Protein AF-A0A965CTF8-F1 (afdb_monomer_lite)

Sequence (117 aa):
MRYLPCFTALCLISLGTHAADALDLFLSNDPVAVATSAFNAGDSRQLVVPVCRPQIDEAMPGWPLSGPTPPAFWSALEKAQRPFRCADLGEDADEVLQLRLLQYAEQYNKTLLGLEK

pLDDT: mean 72.3, std 15.99, range [36.06, 93.06]

Structure (mmCIF, N/CA/C/O backbone):
data_AF-A0A965CTF8-F1
#
_entry.id   AF-A0A965CTF8-F1
#
loop_
_atom_site.group_PDB
_atom_site.id
_atom_site.type_symbol
_atom_site.label_atom_id
_atom_site.label_alt_id
_atom_site.label_comp_id
_atom_site.label_asym_id
_atom_site.label_entity_id
_atom_site.label_seq_id
_atom_site.pdbx_PDB_ins_code
_atom_site.Cartn_x
_atom_site.Cartn_y
_atom_site.Cartn_z
_atom_site.occupancy
_atom_site.B_iso_or_equiv
_atom_site.auth_seq_id
_atom_site.auth_comp_id
_atom_site.auth_asym_id
_atom_site.auth_atom_id
_atom_site.pdbx_PDB_model_num
ATOM 1 N N . MET A 1 1 ? -20.567 -55.901 -14.697 1.00 37.59 1 MET A N 1
ATOM 2 C CA . MET A 1 1 ? -19.333 -55.303 -15.250 1.00 37.59 1 MET A CA 1
ATOM 3 C C . MET A 1 1 ? -19.483 -53.791 -15.157 1.00 37.59 1 MET A C 1
ATOM 5 O O . MET A 1 1 ? -20.437 -53.259 -15.706 1.00 37.59 1 MET A O 1
ATOM 9 N N . ARG A 1 2 ? -18.668 -53.145 -14.313 1.00 39.47 2 ARG A N 1
ATOM 10 C CA . ARG A 1 2 ? -18.744 -51.715 -13.964 1.00 39.47 2 ARG A CA 1
ATOM 11 C C . ARG A 1 2 ? -17.874 -50.921 -14.944 1.00 39.47 2 ARG A C 1
ATOM 13 O O . ARG A 1 2 ? -16.692 -51.228 -15.053 1.00 39.47 2 ARG A O 1
ATOM 20 N N . TYR A 1 3 ? -18.451 -49.939 -15.634 1.00 42.91 3 TYR A N 1
ATOM 21 C CA . TYR A 1 3 ? -17.730 -49.057 -16.553 1.00 42.91 3 TYR A CA 1
ATOM 22 C C . TYR A 1 3 ? -17.355 -47.735 -15.865 1.00 42.91 3 TYR A C 1
ATOM 24 O O . TYR A 1 3 ? -18.212 -47.065 -15.304 1.00 42.91 3 TYR A O 1
ATOM 32 N N . LEU A 1 4 ? -16.046 -47.465 -15.920 1.00 45.84 4 LEU A N 1
ATOM 33 C CA . LEU A 1 4 ? -15.263 -46.223 -15.848 1.00 45.84 4 LEU A CA 1
ATOM 34 C C . LEU A 1 4 ? -15.686 -45.046 -14.930 1.00 45.84 4 LEU A C 1
ATOM 36 O O . LEU A 1 4 ? -16.750 -44.462 -15.119 1.00 45.84 4 LEU A O 1
ATOM 40 N N . PRO A 1 5 ? -14.769 -44.557 -14.064 1.00 45.88 5 PRO A N 1
ATOM 41 C CA . PRO A 1 5 ? -14.832 -43.200 -13.530 1.00 45.88 5 PRO A CA 1
ATOM 42 C C . PRO A 1 5 ? -14.410 -42.194 -14.614 1.00 45.88 5 PRO A C 1
ATOM 44 O O . PRO A 1 5 ? -13.275 -42.214 -15.094 1.00 45.88 5 PRO A O 1
ATOM 47 N N . CYS A 1 6 ? -15.327 -41.310 -15.009 1.00 44.56 6 CYS A N 1
ATOM 48 C CA . CYS A 1 6 ? -15.008 -40.162 -15.850 1.00 44.56 6 CYS A CA 1
ATOM 49 C C . CYS A 1 6 ? -14.231 -39.146 -15.001 1.00 44.56 6 CYS A C 1
ATOM 51 O O . CYS A 1 6 ? -14.791 -38.483 -14.130 1.00 44.56 6 CYS A O 1
ATOM 53 N N . PHE A 1 7 ? -12.921 -39.084 -15.228 1.00 46.31 7 PHE A N 1
ATOM 54 C CA . PHE A 1 7 ? -12.038 -38.031 -14.744 1.00 46.31 7 PHE A CA 1
ATOM 55 C C . PHE A 1 7 ? -12.504 -36.682 -15.313 1.00 46.31 7 PHE A C 1
ATOM 57 O O . PHE A 1 7 ? -12.148 -36.315 -16.429 1.00 46.31 7 PHE A O 1
ATOM 64 N N . THR A 1 8 ? -13.263 -35.905 -14.543 1.00 47.97 8 THR A N 1
ATOM 65 C CA . THR A 1 8 ? -13.411 -34.462 -14.775 1.00 47.97 8 THR A CA 1
ATOM 66 C C . THR A 1 8 ? -12.200 -33.742 -14.189 1.00 47.97 8 THR A C 1
ATOM 68 O O . THR A 1 8 ? -12.283 -33.045 -13.181 1.00 47.97 8 THR A O 1
ATOM 71 N N . ALA A 1 9 ? -11.045 -33.966 -14.808 1.00 50.50 9 ALA A N 1
ATOM 72 C CA . ALA A 1 9 ? -9.894 -33.086 -14.714 1.00 50.50 9 ALA A CA 1
ATOM 73 C C . ALA A 1 9 ? -9.935 -32.203 -15.957 1.00 50.50 9 ALA A C 1
ATOM 75 O O . ALA A 1 9 ? -9.668 -32.721 -17.027 1.00 50.50 9 ALA A O 1
ATOM 76 N N . LEU A 1 10 ? -10.328 -30.932 -15.839 1.00 47.12 10 LEU A N 1
ATOM 77 C CA . LEU A 1 10 ? -9.968 -29.838 -16.757 1.00 47.12 10 LEU A CA 1
ATOM 78 C C . LEU A 1 10 ? -10.779 -28.587 -16.391 1.00 47.12 10 LEU A C 1
ATOM 80 O O . LEU A 1 10 ? -11.918 -28.433 -16.810 1.00 47.12 10 LEU A O 1
ATOM 84 N N . CYS A 1 11 ? -10.180 -27.719 -15.577 1.00 36.06 11 CYS A N 1
ATOM 85 C CA . CYS A 1 11 ? -10.228 -26.259 -15.732 1.00 36.06 11 CYS A CA 1
ATOM 86 C C . CYS A 1 11 ? -9.312 -25.625 -14.674 1.00 36.06 11 CYS A C 1
ATOM 88 O O . CYS A 1 11 ? -9.727 -24.827 -13.841 1.00 36.06 11 CYS A O 1
ATOM 90 N N . LEU A 1 12 ? -8.026 -25.992 -14.713 1.00 38.44 12 LEU A N 1
ATOM 91 C CA . LEU A 1 12 ? -6.976 -25.081 -14.265 1.00 38.44 12 LEU A CA 1
ATOM 92 C C . LEU A 1 12 ? -6.920 -23.979 -15.322 1.00 38.44 12 LEU A C 1
ATOM 94 O O . LEU A 1 12 ? -6.202 -24.092 -16.313 1.00 38.44 12 LEU A O 1
ATOM 98 N N . ILE A 1 13 ? -7.779 -22.973 -15.159 1.00 46.06 13 ILE A N 1
ATOM 99 C CA . ILE A 1 13 ? -7.684 -21.736 -15.922 1.00 46.06 13 ILE A CA 1
ATOM 100 C C . ILE A 1 13 ? -6.325 -21.151 -15.568 1.00 46.06 13 ILE A C 1
ATOM 102 O O . ILE A 1 13 ? -6.033 -20.860 -14.409 1.00 46.06 13 ILE A O 1
ATOM 106 N N . SER A 1 14 ? -5.480 -21.087 -16.586 1.00 44.00 14 SER A N 1
ATOM 107 C CA . SER A 1 14 ? -4.154 -20.508 -16.577 1.00 44.00 14 SER A CA 1
ATOM 108 C C . SER A 1 14 ? -4.200 -19.100 -15.981 1.00 44.00 14 SER A C 1
ATOM 110 O O . SER A 1 14 ? -4.513 -18.134 -16.671 1.00 44.00 14 SER A O 1
ATOM 112 N N . LEU A 1 15 ? -3.859 -18.979 -14.697 1.00 45.50 15 LEU A N 1
ATOM 113 C CA . LEU A 1 15 ? -3.457 -17.723 -14.064 1.00 45.50 15 LEU A CA 1
ATOM 114 C C . LEU A 1 15 ? -2.048 -17.381 -14.564 1.00 45.50 15 LEU A C 1
ATOM 116 O O . LEU A 1 15 ? -1.062 -17.480 -13.844 1.00 45.50 15 LEU A O 1
ATOM 120 N N . GLY A 1 16 ? -1.959 -17.072 -15.853 1.00 42.81 16 GLY A N 1
ATOM 121 C CA . GLY A 1 16 ? -0.806 -16.441 -16.476 1.00 42.81 16 GLY A CA 1
ATOM 122 C C . GLY A 1 16 ? -1.097 -14.960 -16.668 1.00 42.81 16 GLY A C 1
ATOM 123 O O . GLY A 1 16 ? -0.982 -14.461 -17.777 1.00 42.81 16 GLY A O 1
ATOM 124 N N . THR A 1 17 ? -1.564 -14.273 -15.626 1.00 45.62 17 THR A N 1
ATOM 125 C CA . THR A 1 17 ? -1.563 -12.809 -15.623 1.00 45.62 17 THR A CA 1
ATOM 126 C C . THR A 1 17 ? -0.115 -12.381 -15.452 1.00 45.62 17 THR A C 1
ATOM 128 O O . THR A 1 17 ? 0.503 -12.702 -14.434 1.00 45.6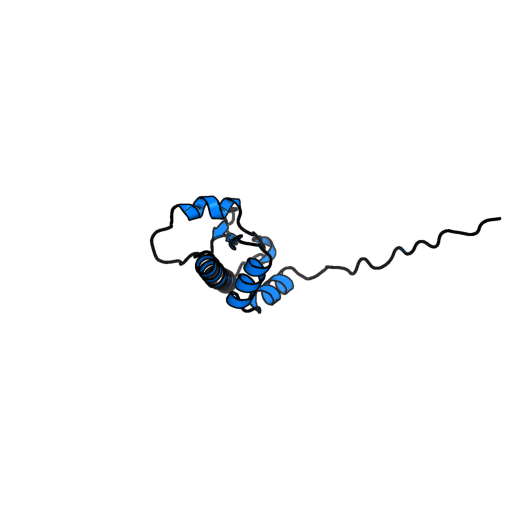2 17 THR A O 1
ATOM 131 N N . HIS A 1 18 ? 0.442 -11.719 -16.463 1.00 53.56 18 HIS A N 1
ATOM 132 C CA . HIS A 1 18 ? 1.756 -11.100 -16.373 1.00 53.56 18 HIS A CA 1
ATOM 133 C C . HIS A 1 18 ? 1.786 -10.213 -15.117 1.00 53.56 18 HIS A C 1
ATOM 135 O O . HIS A 1 18 ? 0.830 -9.488 -14.859 1.00 53.56 18 HIS A O 1
ATOM 141 N N . ALA A 1 19 ? 2.836 -10.299 -14.295 1.00 57.72 19 ALA A N 1
ATOM 142 C CA . ALA A 1 19 ? 2.907 -9.577 -13.016 1.00 57.72 19 ALA A CA 1
ATOM 143 C C . ALA A 1 19 ? 2.676 -8.056 -13.171 1.00 57.72 19 ALA A C 1
ATOM 145 O O . ALA A 1 19 ? 2.058 -7.435 -12.308 1.00 57.72 19 ALA A O 1
ATOM 146 N N . ALA A 1 20 ? 3.066 -7.499 -14.324 1.00 60.34 20 ALA A N 1
ATOM 147 C CA . ALA A 1 20 ? 2.771 -6.124 -14.721 1.00 60.34 20 ALA A CA 1
ATOM 148 C C . ALA A 1 20 ? 1.256 -5.824 -14.805 1.00 60.34 20 ALA A C 1
ATOM 150 O O . ALA A 1 20 ? 0.807 -4.817 -14.263 1.00 60.34 20 ALA A O 1
ATOM 151 N N . ASP A 1 21 ? 0.449 -6.729 -15.375 1.00 69.88 21 ASP A N 1
ATOM 152 C CA . ASP A 1 21 ? -1.013 -6.567 -15.473 1.00 69.88 21 ASP A CA 1
ATOM 153 C C . ASP A 1 21 ? -1.686 -6.603 -14.091 1.00 69.88 21 ASP A C 1
ATOM 155 O O . ASP A 1 21 ? -2.671 -5.905 -13.844 1.00 69.88 21 ASP A O 1
ATOM 159 N N . ALA A 1 22 ? -1.159 -7.415 -13.169 1.00 75.81 22 ALA A N 1
ATOM 160 C CA . ALA A 1 22 ? -1.685 -7.516 -11.809 1.00 75.81 22 ALA A CA 1
ATOM 161 C C . ALA A 1 22 ? -1.418 -6.241 -10.994 1.00 75.81 22 ALA A C 1
ATOM 163 O O . ALA A 1 22 ? -2.277 -5.812 -10.220 1.00 75.81 22 ALA A O 1
ATOM 164 N N . LEU A 1 23 ? -0.251 -5.621 -11.182 1.00 79.62 23 LEU A N 1
ATOM 165 C CA . LEU A 1 23 ? 0.099 -4.361 -10.536 1.00 79.62 23 LEU A CA 1
ATOM 166 C C . LEU A 1 23 ? -0.723 -3.192 -11.081 1.00 79.62 23 LEU A C 1
ATOM 168 O O . LEU A 1 23 ? -1.261 -2.415 -10.292 1.00 79.62 23 LEU A O 1
ATOM 172 N N . ASP A 1 24 ? -0.862 -3.073 -12.401 1.00 81.62 24 ASP A N 1
ATOM 173 C CA . ASP A 1 24 ? -1.674 -2.008 -12.996 1.00 81.62 24 ASP A CA 1
ATOM 174 C C . ASP A 1 24 ? -3.145 -2.133 -12.589 1.00 81.62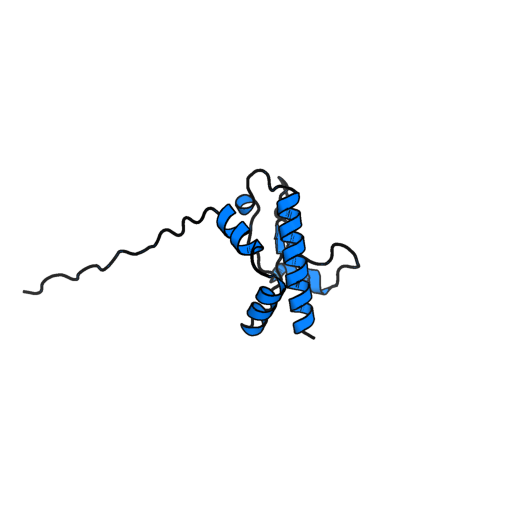 24 ASP A C 1
ATOM 176 O O . ASP A 1 24 ? -3.773 -1.140 -12.209 1.00 81.62 24 ASP A O 1
ATOM 180 N N . LEU A 1 25 ? -3.681 -3.358 -12.565 1.00 82.50 25 LEU A N 1
ATOM 181 C CA . LEU A 1 25 ? -5.020 -3.612 -12.045 1.00 82.50 25 LEU A CA 1
ATOM 182 C C . LEU A 1 25 ? -5.125 -3.225 -10.566 1.00 82.50 25 LEU A C 1
ATOM 184 O O . LEU A 1 25 ? -6.094 -2.575 -10.176 1.00 82.50 25 LEU A O 1
ATOM 188 N N . PHE A 1 26 ? -4.137 -3.576 -9.743 1.00 85.06 26 PHE A N 1
ATOM 189 C CA . PHE A 1 26 ? -4.120 -3.210 -8.329 1.00 85.06 26 PHE A CA 1
ATOM 190 C C . PHE A 1 26 ? -4.146 -1.689 -8.136 1.00 85.06 26 PHE A C 1
ATOM 192 O O . PHE A 1 26 ? -5.018 -1.184 -7.429 1.00 85.06 26 PHE A O 1
ATOM 199 N N . LEU A 1 27 ? -3.262 -0.966 -8.829 1.00 87.06 27 LEU A N 1
ATOM 200 C CA . LEU A 1 27 ? -3.147 0.494 -8.773 1.00 87.06 27 LEU A CA 1
ATOM 201 C C . LEU A 1 27 ? -4.341 1.233 -9.397 1.00 87.06 27 LEU A C 1
ATOM 203 O O . LEU A 1 27 ? -4.483 2.434 -9.176 1.00 87.06 27 LEU A O 1
ATOM 207 N N . SER A 1 28 ? -5.181 0.549 -10.180 1.00 89.50 28 SER A N 1
ATOM 208 C CA . SER A 1 28 ? -6.403 1.126 -10.757 1.00 89.50 28 SER A CA 1
ATOM 209 C C . SER A 1 28 ? -7.571 1.222 -9.768 1.00 89.50 28 SER A C 1
ATOM 211 O O . SER A 1 28 ? -8.536 1.941 -10.033 1.00 89.50 28 SER A O 1
ATOM 213 N N . ASN A 1 29 ? -7.497 0.524 -8.630 1.00 90.94 29 ASN A N 1
ATOM 214 C CA . ASN A 1 29 ? -8.518 0.606 -7.587 1.00 90.94 29 ASN A CA 1
ATOM 215 C C . ASN A 1 29 ? -8.352 1.876 -6.742 1.00 90.94 29 ASN A C 1
ATOM 217 O O . ASN A 1 29 ? -7.261 2.428 -6.628 1.00 90.94 29 ASN A O 1
ATOM 221 N N . ASP A 1 30 ? -9.432 2.321 -6.096 1.00 93.06 30 ASP A N 1
ATOM 222 C CA . ASP A 1 30 ? -9.350 3.377 -5.085 1.00 93.06 30 ASP A CA 1
ATOM 223 C C . ASP A 1 30 ? -8.759 2.807 -3.776 1.00 93.06 30 ASP A C 1
ATOM 225 O O . ASP A 1 30 ? -9.403 1.961 -3.141 1.00 93.06 30 ASP A O 1
ATOM 229 N N . PRO A 1 31 ? -7.569 3.258 -3.329 1.00 91.81 31 PRO A N 1
ATOM 230 C CA . PRO A 1 31 ? -6.935 2.747 -2.114 1.00 91.81 31 PRO A CA 1
ATOM 231 C C . PRO A 1 31 ? -7.786 2.950 -0.852 1.00 91.81 31 PRO A C 1
ATOM 233 O O . PRO A 1 31 ? -7.690 2.142 0.075 1.00 91.81 31 PRO A O 1
ATOM 236 N N . VAL A 1 32 ? -8.642 3.978 -0.804 1.00 92.62 32 VAL A N 1
ATOM 237 C CA . VAL A 1 32 ? -9.539 4.243 0.336 1.00 92.62 32 VAL A CA 1
ATOM 238 C C . VAL A 1 32 ? -10.646 3.189 0.401 1.00 92.62 32 VAL A C 1
ATOM 240 O O . VAL A 1 32 ? -10.911 2.615 1.464 1.00 92.62 32 VAL A O 1
ATOM 243 N N . ALA A 1 33 ? -11.269 2.891 -0.741 1.00 93.06 33 ALA A N 1
ATOM 244 C CA . ALA A 1 33 ? -12.291 1.854 -0.845 1.00 93.06 33 ALA A CA 1
ATOM 245 C C . ALA A 1 33 ? -11.718 0.464 -0.521 1.00 93.06 33 ALA A C 1
ATOM 247 O O . ALA A 1 33 ? -12.338 -0.302 0.221 1.00 93.06 33 ALA A O 1
ATOM 248 N N . VAL A 1 34 ? -10.510 0.161 -1.010 1.00 92.44 34 VAL A N 1
ATOM 249 C CA . VAL A 1 34 ? -9.828 -1.114 -0.738 1.00 92.44 34 VAL A CA 1
ATOM 250 C C . VAL A 1 34 ? -9.480 -1.251 0.748 1.00 92.44 34 VAL A C 1
ATOM 252 O O . VAL A 1 34 ? -9.765 -2.296 1.330 1.00 92.44 34 VAL A O 1
ATOM 255 N N . ALA A 1 35 ? -8.965 -0.200 1.398 1.00 90.69 35 ALA A N 1
ATOM 256 C CA . ALA A 1 35 ? -8.696 -0.202 2.842 1.00 90.69 35 ALA A CA 1
ATOM 257 C C . ALA A 1 35 ? -9.966 -0.400 3.677 1.00 90.69 35 ALA A C 1
ATOM 259 O O . ALA A 1 35 ? -9.982 -1.199 4.613 1.00 90.69 35 ALA A O 1
ATOM 260 N N . THR A 1 36 ? -11.051 0.282 3.308 1.00 91.06 36 THR A N 1
ATOM 261 C CA . THR A 1 36 ? -12.349 0.151 3.984 1.00 91.06 36 THR A CA 1
ATOM 262 C C . THR A 1 36 ? -12.898 -1.268 3.849 1.00 91.06 36 THR A C 1
ATOM 264 O O . THR A 1 36 ? -13.366 -1.858 4.823 1.00 91.06 36 THR A O 1
ATOM 267 N N . SER A 1 37 ? -12.813 -1.847 2.649 1.00 91.81 37 SER A N 1
ATOM 268 C CA . SER A 1 37 ? -13.238 -3.225 2.404 1.00 91.81 37 SER A CA 1
ATOM 269 C C . SER A 1 37 ? -12.393 -4.234 3.184 1.00 91.81 37 SER A C 1
ATOM 271 O O . SER A 1 37 ? -12.953 -5.172 3.749 1.00 91.81 37 SER A O 1
ATOM 273 N N . ALA A 1 38 ? -11.069 -4.051 3.229 1.00 89.44 38 ALA A N 1
ATOM 274 C CA . ALA A 1 38 ? -10.160 -4.911 3.984 1.00 89.44 38 ALA A CA 1
ATOM 275 C C . ALA A 1 38 ? -10.481 -4.875 5.485 1.00 89.44 38 ALA A C 1
ATOM 277 O O . ALA A 1 38 ? -10.690 -5.926 6.093 1.00 89.44 38 ALA A O 1
ATOM 278 N N . PHE A 1 39 ? -10.650 -3.677 6.050 1.00 90.94 39 PHE A N 1
ATOM 279 C CA . PHE A 1 39 ? -11.020 -3.496 7.452 1.00 90.94 39 PHE A CA 1
ATOM 280 C C . PHE A 1 39 ? -12.362 -4.165 7.789 1.00 90.94 39 PHE A C 1
ATOM 282 O O . PHE A 1 39 ? -12.456 -4.912 8.762 1.00 90.94 39 PHE A O 1
ATOM 289 N N . ASN A 1 40 ? -13.386 -3.981 6.947 1.00 92.50 40 ASN A N 1
ATOM 290 C CA . ASN A 1 40 ? -14.697 -4.620 7.126 1.00 92.50 40 ASN A CA 1
ATOM 291 C C . ASN A 1 40 ? -14.640 -6.154 7.033 1.00 92.50 40 ASN A C 1
ATOM 293 O O . ASN A 1 40 ? -15.462 -6.840 7.638 1.00 92.50 40 ASN A O 1
ATOM 297 N N . ALA A 1 41 ? -13.672 -6.696 6.291 1.00 91.62 41 ALA A N 1
ATOM 298 C CA . ALA A 1 41 ? -13.398 -8.129 6.223 1.00 91.62 41 ALA A CA 1
ATOM 299 C C . ALA A 1 41 ? -12.556 -8.646 7.411 1.00 91.62 41 ALA A C 1
ATOM 301 O O . ALA A 1 41 ? -12.267 -9.841 7.478 1.00 91.62 41 ALA A O 1
ATOM 302 N N . GLY A 1 42 ? -12.169 -7.772 8.348 1.00 89.62 42 GLY A N 1
ATOM 303 C CA . GLY A 1 42 ? -11.325 -8.101 9.498 1.00 89.62 42 GLY A CA 1
ATOM 304 C C . GLY A 1 42 ? -9.824 -8.116 9.194 1.00 89.62 42 GLY A C 1
ATOM 305 O O . GLY A 1 42 ? -9.047 -8.615 10.007 1.00 89.62 42 GLY A O 1
ATOM 306 N N . ASP A 1 43 ? -9.400 -7.595 8.041 1.00 87.62 43 ASP A N 1
ATOM 307 C CA . ASP A 1 43 ? -7.991 -7.466 7.677 1.00 87.62 43 ASP A CA 1
ATOM 308 C C . ASP A 1 43 ? -7.471 -6.069 8.036 1.00 87.62 43 ASP A C 1
ATOM 310 O O . ASP A 1 43 ? -7.754 -5.081 7.362 1.00 87.62 43 ASP A O 1
ATOM 314 N N . SER A 1 44 ? -6.689 -6.000 9.113 1.00 83.69 44 SER A N 1
ATOM 315 C CA . SER A 1 44 ? -6.044 -4.776 9.602 1.00 83.69 44 SER A CA 1
ATOM 316 C C . SER A 1 44 ? -4.558 -4.701 9.228 1.00 83.69 44 SER A C 1
ATOM 318 O O . SER A 1 44 ? -3.769 -3.996 9.861 1.00 83.69 44 SER A O 1
ATOM 320 N N . ARG A 1 45 ? -4.113 -5.490 8.247 1.00 86.94 45 ARG A N 1
ATOM 321 C CA . ARG A 1 45 ? -2.709 -5.472 7.833 1.00 86.94 45 ARG A CA 1
ATOM 322 C C . ARG A 1 45 ? -2.456 -4.294 6.901 1.00 86.94 45 ARG A C 1
ATOM 324 O O . ARG A 1 45 ? -3.192 -4.055 5.945 1.00 86.94 45 ARG A O 1
ATOM 331 N N . GLN A 1 46 ? -1.364 -3.594 7.167 1.00 85.12 46 GLN A N 1
ATOM 332 C CA . GLN A 1 46 ? -0.888 -2.486 6.347 1.00 85.12 46 GLN A CA 1
ATOM 333 C C . GLN A 1 46 ? -0.171 -2.975 5.088 1.00 85.12 46 GLN A C 1
ATOM 335 O O . GLN A 1 46 ? 0.382 -4.076 5.074 1.00 85.12 46 GLN A O 1
ATOM 340 N N . LEU A 1 47 ? -0.136 -2.139 4.053 1.00 86.69 47 LEU A N 1
ATOM 341 C CA . LEU A 1 47 ? 0.627 -2.385 2.833 1.00 86.69 47 LEU A CA 1
ATOM 342 C C . LEU A 1 47 ? 2.070 -1.897 2.981 1.00 86.69 47 LEU A C 1
ATOM 344 O O . LEU A 1 47 ? 2.319 -0.757 3.395 1.00 86.69 47 LEU A O 1
ATOM 348 N N . VAL A 1 48 ? 3.012 -2.747 2.572 1.00 86.06 48 VAL A N 1
ATOM 349 C CA . VAL A 1 48 ? 4.414 -2.372 2.365 1.00 86.06 48 VAL A CA 1
ATOM 350 C C . VAL A 1 48 ? 4.799 -2.484 0.895 1.00 86.06 48 VAL A C 1
ATOM 352 O O . VAL A 1 48 ? 4.292 -3.325 0.154 1.00 86.06 48 VAL A O 1
ATOM 355 N N . VAL A 1 49 ? 5.714 -1.614 0.495 1.00 85.12 49 VAL A N 1
ATOM 356 C CA . VAL A 1 49 ? 6.250 -1.462 -0.852 1.00 85.12 49 VAL A CA 1
ATOM 357 C C . VAL A 1 49 ? 7.691 -1.965 -0.858 1.00 85.12 49 VAL A C 1
ATOM 359 O O . VAL A 1 49 ? 8.471 -1.556 0.005 1.00 85.12 49 VAL A O 1
ATOM 362 N N . PRO A 1 50 ? 8.075 -2.850 -1.789 1.00 81.88 50 PRO A N 1
ATOM 363 C CA . PRO A 1 50 ? 9.449 -3.324 -1.869 1.00 81.88 50 PRO A CA 1
ATOM 364 C C . PRO A 1 50 ? 10.406 -2.202 -2.311 1.00 81.88 50 PRO A C 1
ATOM 366 O O . PRO A 1 50 ? 10.080 -1.353 -3.148 1.00 81.88 50 PRO A O 1
ATOM 369 N N . VAL A 1 51 ? 11.612 -2.205 -1.748 1.00 78.69 51 VAL A N 1
ATOM 370 C CA . VAL A 1 51 ? 12.717 -1.319 -2.122 1.00 78.69 51 VAL A CA 1
ATOM 371 C C . VAL A 1 51 ? 13.605 -2.056 -3.107 1.00 78.69 51 VAL A C 1
ATOM 373 O O . VAL A 1 51 ? 14.411 -2.900 -2.730 1.00 78.69 51 VAL A O 1
ATOM 376 N N . CYS A 1 52 ? 13.484 -1.722 -4.386 1.00 75.25 52 CYS A N 1
ATOM 377 C CA . CYS A 1 52 ? 14.222 -2.412 -5.438 1.00 75.25 52 CYS A CA 1
ATOM 378 C C . CYS A 1 52 ? 15.618 -1.836 -5.602 1.00 75.25 52 CYS A C 1
ATOM 380 O O . CYS A 1 52 ? 15.852 -0.910 -6.373 1.00 75.25 52 CYS A O 1
ATOM 382 N N . ARG A 1 53 ? 16.557 -2.382 -4.825 1.00 70.19 53 ARG A N 1
ATOM 383 C CA . ARG A 1 53 ? 17.992 -2.129 -4.969 1.00 70.19 53 ARG A CA 1
ATOM 384 C C . ARG A 1 53 ? 18.743 -3.457 -5.077 1.00 70.19 53 ARG A C 1
ATOM 386 O O . ARG A 1 53 ? 18.352 -4.410 -4.408 1.00 70.19 53 ARG A O 1
ATOM 393 N N . PRO A 1 54 ? 19.863 -3.525 -5.825 1.00 59.97 54 PRO A N 1
ATOM 394 C CA . PRO A 1 54 ? 20.559 -4.781 -6.142 1.00 59.97 54 PRO A CA 1
ATOM 395 C C . PRO A 1 54 ? 21.039 -5.630 -4.949 1.00 59.97 54 PRO A C 1
ATOM 397 O O . PRO A 1 54 ? 21.571 -6.715 -5.152 1.00 59.97 54 PRO A O 1
ATOM 400 N N . GLN A 1 55 ? 20.942 -5.130 -3.714 1.00 57.31 55 GLN A N 1
ATOM 401 C CA . GLN A 1 55 ? 21.556 -5.723 -2.519 1.00 57.31 55 GLN A CA 1
ATOM 402 C C . GLN A 1 55 ? 20.656 -5.660 -1.277 1.00 57.31 55 GLN A C 1
ATOM 404 O O . GLN A 1 55 ? 21.096 -6.021 -0.187 1.00 57.31 55 GLN A O 1
ATOM 409 N N . ILE A 1 56 ? 19.423 -5.168 -1.410 1.00 60.22 56 ILE A N 1
ATOM 410 C CA . ILE A 1 56 ? 18.544 -4.900 -0.274 1.00 60.22 56 ILE A CA 1
ATOM 411 C C . ILE A 1 56 ? 17.151 -5.441 -0.613 1.00 60.22 56 ILE A C 1
ATOM 413 O O . ILE A 1 56 ? 16.483 -4.897 -1.483 1.00 60.22 56 ILE A O 1
ATOM 417 N N . ASP A 1 57 ? 16.722 -6.503 0.076 1.00 60.16 57 ASP A N 1
ATOM 418 C CA . ASP A 1 57 ? 15.329 -6.983 0.069 1.00 60.16 57 ASP A CA 1
ATOM 419 C C . ASP A 1 57 ? 14.584 -6.356 1.255 1.00 60.16 57 ASP A C 1
ATOM 421 O O . ASP A 1 57 ? 14.207 -7.006 2.233 1.00 60.16 57 ASP A O 1
ATOM 425 N N . GLU A 1 58 ? 14.497 -5.030 1.222 1.00 70.44 58 GLU A N 1
ATOM 426 C CA . GLU A 1 58 ? 13.826 -4.233 2.243 1.00 70.44 58 GLU A CA 1
ATOM 427 C C . GLU A 1 58 ? 12.443 -3.839 1.737 1.00 70.44 58 GLU A C 1
ATOM 429 O O . GLU A 1 58 ? 12.222 -3.649 0.543 1.00 70.44 58 GLU A O 1
ATOM 434 N N . ALA A 1 59 ? 11.490 -3.728 2.654 1.00 72.44 59 ALA A N 1
ATOM 435 C CA . ALA A 1 59 ? 10.158 -3.241 2.351 1.00 72.44 59 ALA A CA 1
ATOM 436 C C . ALA A 1 59 ? 9.892 -2.014 3.214 1.00 72.44 59 ALA A C 1
ATOM 438 O O . ALA A 1 59 ? 10.113 -2.033 4.425 1.00 72.44 59 ALA A O 1
ATOM 439 N N . MET A 1 60 ? 9.407 -0.953 2.586 1.00 71.88 60 MET A N 1
ATOM 440 C CA . MET A 1 60 ? 9.007 0.268 3.263 1.00 71.88 60 MET A CA 1
ATOM 441 C C . MET A 1 60 ? 7.491 0.270 3.389 1.00 71.88 60 MET A C 1
ATOM 443 O O . MET A 1 60 ? 6.799 0.032 2.401 1.00 71.88 60 MET A O 1
ATOM 447 N N . PRO A 1 61 ? 6.921 0.545 4.565 1.00 67.81 61 PRO A N 1
ATOM 448 C CA . PRO A 1 61 ? 5.489 0.750 4.634 1.00 67.81 61 PRO A CA 1
ATOM 449 C C . PRO A 1 61 ? 5.150 2.030 3.876 1.00 67.81 61 PRO A C 1
ATOM 451 O O . PRO A 1 61 ? 5.902 3.006 3.925 1.00 67.81 61 PRO A O 1
ATOM 454 N N . GLY A 1 62 ? 4.003 2.046 3.202 1.00 64.31 62 GLY A N 1
ATOM 455 C CA . GLY A 1 62 ? 3.428 3.300 2.723 1.00 64.31 62 GLY A CA 1
ATOM 456 C C . GLY A 1 62 ? 2.953 4.128 3.915 1.00 64.31 62 GLY A C 1
ATOM 457 O O . GLY A 1 62 ? 1.762 4.190 4.173 1.00 64.31 62 GLY A O 1
ATOM 458 N N . TRP A 1 63 ? 3.852 4.665 4.734 1.00 67.25 63 TRP A N 1
ATOM 459 C CA . TRP A 1 63 ? 3.551 5.715 5.714 1.00 67.25 63 TRP A CA 1
ATOM 460 C C . TRP A 1 63 ? 3.938 7.065 5.077 1.00 67.25 63 TRP A C 1
ATOM 462 O O . TRP A 1 63 ? 4.656 7.080 4.076 1.00 67.25 63 TRP A O 1
ATOM 472 N N . PRO A 1 64 ? 3.473 8.209 5.612 1.00 55.09 64 PRO A N 1
ATOM 473 C CA . PRO A 1 64 ? 3.835 9.518 5.109 1.00 55.09 64 PRO A CA 1
ATOM 474 C C . PRO A 1 64 ? 5.351 9.639 5.029 1.00 55.09 64 PRO A C 1
ATOM 476 O O . PRO A 1 64 ? 6.049 9.436 6.022 1.00 55.09 64 PRO A O 1
ATOM 479 N N . LEU A 1 65 ? 5.842 10.038 3.857 1.00 55.38 65 LEU A N 1
ATOM 480 C CA . LEU A 1 65 ? 7.261 10.308 3.605 1.00 55.38 65 LEU A CA 1
ATOM 481 C C . LEU A 1 65 ? 7.819 11.456 4.469 1.00 55.38 65 LEU A C 1
ATOM 483 O O . LEU A 1 65 ? 9.017 11.728 4.457 1.00 55.38 65 LEU A O 1
ATOM 487 N N . SER A 1 66 ? 6.949 12.142 5.212 1.00 49.31 66 SER A N 1
ATOM 488 C CA . SER A 1 66 ? 7.255 13.280 6.069 1.00 49.31 66 SER A CA 1
ATOM 489 C C . SER A 1 66 ? 6.685 13.090 7.478 1.00 49.31 66 SER A C 1
ATOM 491 O O . SER A 1 66 ? 5.480 12.888 7.634 1.00 49.31 66 SER A O 1
ATOM 493 N N . GLY A 1 67 ? 7.526 13.254 8.502 1.00 58.88 67 GLY A N 1
ATOM 494 C CA . GLY A 1 67 ? 7.144 13.207 9.919 1.00 58.88 67 GLY A CA 1
ATOM 495 C C . GLY A 1 67 ? 7.889 12.126 10.713 1.00 58.88 67 GLY A C 1
ATOM 496 O O . GLY A 1 67 ? 8.624 11.331 10.129 1.00 58.88 67 GLY A O 1
ATOM 497 N N . PRO A 1 68 ? 7.754 12.104 12.051 1.00 57.94 68 PRO A N 1
ATOM 498 C CA . PRO A 1 68 ? 8.392 11.089 12.881 1.00 57.94 68 PRO A CA 1
ATOM 499 C C . PRO A 1 68 ? 7.725 9.723 12.687 1.00 57.94 68 PRO A C 1
ATOM 501 O O . PRO A 1 68 ? 6.503 9.595 12.772 1.00 57.94 68 PRO A O 1
ATOM 504 N N . THR A 1 69 ? 8.542 8.694 12.480 1.00 64.75 69 THR A N 1
ATOM 505 C CA . THR A 1 69 ? 8.101 7.300 12.402 1.00 64.75 69 THR A CA 1
ATOM 506 C C . THR A 1 69 ? 7.500 6.851 13.745 1.00 64.75 69 THR A C 1
ATOM 508 O O . THR A 1 69 ? 8.214 6.852 14.752 1.00 64.75 69 THR A O 1
ATOM 511 N N . PRO A 1 70 ? 6.210 6.469 13.817 1.00 62.72 70 PRO A N 1
ATOM 512 C CA . PRO A 1 70 ? 5.590 6.053 15.074 1.00 62.72 70 PRO A CA 1
ATOM 513 C C . PRO A 1 70 ? 6.150 4.699 15.556 1.00 62.72 70 PRO A C 1
ATOM 515 O O . PRO A 1 70 ? 6.458 3.849 14.728 1.00 62.72 70 PRO A O 1
ATOM 518 N N . PRO A 1 71 ? 6.229 4.416 16.871 1.00 64.00 71 PRO A N 1
ATOM 519 C CA . PRO A 1 71 ? 6.823 3.170 17.386 1.00 64.00 71 PRO A CA 1
ATOM 520 C C . PRO A 1 71 ? 6.166 1.875 16.877 1.00 64.00 71 PRO A C 1
ATOM 522 O O . PRO A 1 71 ? 6.845 0.866 16.701 1.00 64.00 71 PRO A O 1
ATOM 525 N N . ALA A 1 72 ? 4.860 1.910 16.586 1.00 64.31 72 ALA A N 1
ATOM 526 C CA . ALA A 1 72 ? 4.107 0.787 16.017 1.00 64.31 72 ALA A CA 1
ATOM 527 C C . ALA A 1 72 ? 4.543 0.407 14.583 1.00 64.31 72 ALA A C 1
ATOM 529 O O . ALA A 1 72 ? 4.185 -0.666 14.095 1.00 64.31 72 ALA A O 1
ATOM 530 N N . PHE A 1 73 ? 5.341 1.255 13.925 1.00 64.38 73 PHE A N 1
ATOM 531 C CA . PHE A 1 73 ? 5.882 1.060 12.578 1.00 64.38 73 PHE A CA 1
ATOM 532 C C . PHE A 1 73 ? 6.604 -0.278 12.412 1.00 64.38 73 PHE A C 1
ATOM 534 O O . PHE A 1 73 ? 6.336 -1.020 11.471 1.00 64.38 73 PHE A O 1
ATOM 541 N N . TRP A 1 74 ? 7.479 -0.620 13.359 1.00 62.50 74 TRP A N 1
ATOM 542 C CA . TRP A 1 74 ? 8.288 -1.836 13.273 1.00 62.50 74 TRP A CA 1
ATOM 543 C C . TRP A 1 74 ? 7.440 -3.097 13.444 1.00 62.50 74 TRP A C 1
ATOM 545 O O . TRP A 1 74 ? 7.605 -4.061 12.705 1.00 62.50 74 TRP A O 1
ATOM 555 N N . SER A 1 75 ? 6.453 -3.061 14.344 1.00 66.38 75 SER A N 1
ATOM 556 C CA . SER A 1 75 ? 5.508 -4.170 14.514 1.00 66.38 75 SER A CA 1
ATOM 557 C C . SER A 1 75 ? 4.548 -4.335 13.330 1.00 66.38 75 SER A C 1
ATOM 559 O O . SER A 1 75 ? 4.085 -5.443 13.060 1.00 66.38 75 SER A O 1
ATOM 561 N N . ALA A 1 76 ? 4.256 -3.249 12.609 1.00 65.69 76 ALA A N 1
ATOM 562 C CA . ALA A 1 76 ? 3.449 -3.304 11.399 1.00 65.69 76 ALA A CA 1
ATOM 563 C C . ALA A 1 76 ? 4.222 -3.951 10.240 1.00 65.69 76 ALA A C 1
ATOM 565 O O . ALA A 1 76 ? 3.634 -4.745 9.516 1.00 65.69 76 ALA A O 1
ATOM 566 N N . LEU A 1 77 ? 5.536 -3.717 10.114 1.00 67.75 77 LEU A N 1
ATOM 567 C CA . LEU A 1 77 ? 6.390 -4.340 9.089 1.00 67.75 77 LEU A CA 1
ATOM 568 C C . LEU A 1 77 ? 6.429 -5.876 9.151 1.00 67.75 77 LEU A C 1
ATOM 570 O O . LEU A 1 77 ? 6.503 -6.536 8.110 1.00 67.75 77 LEU A O 1
ATOM 574 N N . GLU A 1 78 ? 6.373 -6.449 10.353 1.00 70.38 78 GLU A N 1
ATOM 575 C CA . GLU A 1 78 ? 6.375 -7.906 10.548 1.00 70.38 78 GLU A CA 1
ATOM 576 C C . GLU A 1 78 ? 5.059 -8.561 10.110 1.00 70.38 78 GLU A C 1
ATOM 578 O O . GLU A 1 78 ? 5.056 -9.702 9.649 1.00 70.38 78 GLU A O 1
ATOM 583 N N . LYS A 1 79 ? 3.938 -7.841 10.238 1.00 75.56 79 LYS A N 1
ATOM 584 C CA . LYS A 1 79 ? 2.584 -8.342 9.939 1.00 75.56 79 LYS A CA 1
ATOM 585 C C . LYS A 1 79 ? 2.004 -7.785 8.637 1.00 75.56 79 LYS A C 1
ATOM 587 O O . LYS A 1 79 ? 0.881 -8.136 8.273 1.00 75.56 79 LYS A O 1
ATOM 592 N N . ALA A 1 80 ? 2.743 -6.910 7.959 1.00 78.31 80 ALA A N 1
ATOM 593 C CA . ALA A 1 80 ? 2.289 -6.208 6.774 1.00 78.31 80 ALA A CA 1
ATOM 594 C C . ALA A 1 80 ? 2.035 -7.152 5.598 1.00 78.31 80 ALA A C 1
ATOM 596 O O . ALA A 1 80 ? 2.707 -8.169 5.405 1.00 78.31 80 ALA A O 1
ATOM 597 N N . GLN A 1 81 ? 1.083 -6.757 4.762 1.00 80.00 81 GLN A N 1
ATOM 598 C CA . GLN A 1 81 ? 0.880 -7.352 3.457 1.00 80.00 81 GLN A CA 1
ATOM 599 C C . GLN A 1 81 ? 1.988 -6.917 2.500 1.00 80.00 81 GLN A C 1
ATOM 601 O O . GLN A 1 81 ? 2.272 -5.728 2.345 1.00 80.00 81 GLN A O 1
ATOM 606 N N . ARG A 1 82 ? 2.569 -7.912 1.826 1.00 83.62 82 ARG A N 1
ATOM 607 C CA . ARG A 1 82 ? 3.607 -7.760 0.800 1.00 83.62 82 ARG A CA 1
ATOM 608 C C . ARG A 1 82 ? 3.054 -8.220 -0.553 1.00 83.62 82 ARG A C 1
ATOM 610 O O . ARG A 1 82 ? 3.391 -9.319 -0.988 1.00 83.62 82 ARG A O 1
ATOM 617 N N . PRO A 1 83 ? 2.143 -7.453 -1.174 1.00 79.38 83 PRO A N 1
ATOM 618 C CA . PRO A 1 83 ? 1.480 -7.882 -2.404 1.00 79.38 83 PRO A CA 1
ATOM 619 C C . PRO A 1 83 ? 2.428 -7.961 -3.606 1.00 79.38 83 PRO A C 1
ATOM 621 O O . PRO A 1 83 ? 2.129 -8.685 -4.548 1.00 79.38 83 PRO A O 1
ATOM 624 N N . PHE A 1 84 ? 3.567 -7.260 -3.559 1.00 82.25 84 PHE A N 1
ATOM 625 C CA . PHE A 1 84 ? 4.534 -7.194 -4.652 1.00 82.25 84 PHE A CA 1
ATOM 626 C C . PHE A 1 84 ? 5.964 -7.407 -4.155 1.00 82.25 84 PHE A C 1
ATOM 628 O O . PHE A 1 84 ? 6.328 -7.006 -3.044 1.00 82.25 84 PHE A O 1
ATOM 635 N N . ARG A 1 85 ? 6.783 -8.007 -5.014 1.00 81.44 85 ARG A N 1
ATOM 636 C CA . ARG A 1 85 ? 8.242 -8.113 -4.932 1.00 81.44 85 ARG A CA 1
ATOM 637 C C . ARG A 1 85 ? 8.866 -7.277 -6.045 1.00 81.44 85 ARG A C 1
ATOM 639 O O . ARG A 1 85 ? 8.199 -6.892 -6.997 1.00 81.44 85 ARG A O 1
ATOM 646 N N . CYS A 1 86 ? 10.175 -7.059 -5.980 1.00 77.44 86 CYS A N 1
ATOM 647 C CA . CYS A 1 86 ? 10.869 -6.312 -7.031 1.00 77.44 86 CYS A CA 1
ATOM 648 C C . CYS A 1 86 ? 10.780 -6.945 -8.419 1.00 77.44 86 CYS A C 1
ATOM 650 O O . CYS A 1 86 ? 10.672 -6.224 -9.399 1.00 77.44 86 CYS A O 1
ATOM 652 N N . ALA A 1 87 ? 10.731 -8.276 -8.504 1.00 77.75 87 ALA A N 1
ATOM 653 C CA . ALA A 1 87 ? 10.508 -8.963 -9.775 1.00 77.75 87 ALA A CA 1
ATOM 654 C C . ALA A 1 87 ? 9.132 -8.650 -10.401 1.00 77.75 87 ALA A C 1
ATOM 656 O O . ALA A 1 87 ? 8.997 -8.711 -11.619 1.00 77.75 87 ALA A O 1
ATOM 657 N N . ASP A 1 88 ? 8.132 -8.288 -9.587 1.00 76.88 88 ASP A N 1
ATOM 658 C CA . ASP A 1 88 ? 6.785 -7.946 -10.058 1.00 76.88 88 ASP A CA 1
ATOM 659 C C . ASP A 1 88 ? 6.710 -6.513 -10.616 1.00 76.88 88 ASP A C 1
ATOM 661 O O . ASP A 1 88 ? 5.767 -6.179 -11.328 1.00 76.88 88 ASP A O 1
ATOM 665 N N . LEU A 1 89 ? 7.709 -5.675 -10.311 1.00 74.44 89 LEU A N 1
ATOM 666 C CA . LEU A 1 89 ? 7.806 -4.281 -10.758 1.00 74.44 89 LEU A CA 1
ATOM 667 C C . LEU A 1 89 ? 8.563 -4.118 -12.088 1.00 74.44 89 LEU A C 1
ATOM 669 O O . LEU A 1 89 ? 8.568 -3.023 -12.644 1.00 74.44 89 LEU A O 1
ATOM 673 N N . GLY A 1 90 ? 9.167 -5.193 -12.608 1.00 69.56 90 GLY A N 1
ATOM 674 C CA . GLY A 1 90 ? 10.015 -5.176 -13.805 1.00 69.56 90 GLY A CA 1
ATOM 675 C C . GLY A 1 90 ? 11.508 -5.011 -13.493 1.00 69.56 90 GLY A C 1
ATOM 676 O O . GLY A 1 90 ? 11.885 -4.616 -12.392 1.00 69.56 90 GLY A O 1
ATOM 677 N N . GLU A 1 91 ? 12.367 -5.357 -14.463 1.00 62.25 91 GLU A N 1
ATOM 678 C CA . GLU A 1 91 ? 13.838 -5.288 -14.319 1.00 62.25 91 GLU A CA 1
ATOM 679 C C . GLU A 1 91 ? 14.3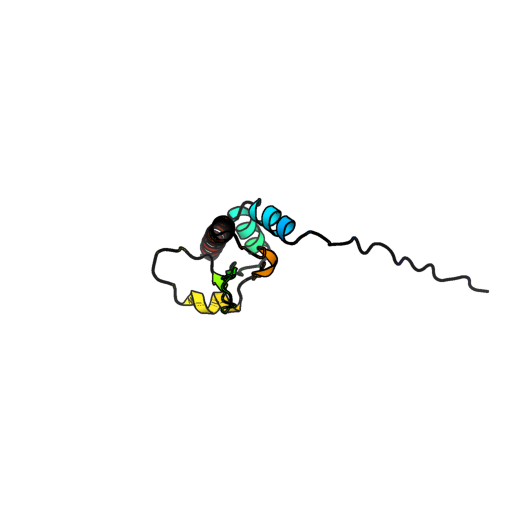41 -3.863 -14.044 1.00 62.25 91 GLU A C 1
ATOM 681 O O . GLU A 1 91 ? 15.314 -3.689 -13.314 1.00 62.25 91 GLU A O 1
ATOM 686 N N . ASP A 1 92 ? 13.604 -2.865 -14.532 1.00 57.03 92 ASP A N 1
ATOM 687 C CA . ASP A 1 92 ? 13.758 -1.456 -14.202 1.00 57.03 92 ASP A CA 1
ATOM 688 C C . ASP A 1 92 ? 12.457 -0.992 -13.548 1.00 57.03 92 ASP A C 1
ATOM 690 O O . ASP A 1 92 ? 11.565 -0.483 -14.226 1.00 57.03 92 ASP A O 1
ATOM 694 N N . ALA A 1 93 ? 12.304 -1.226 -12.241 1.00 61.06 93 ALA A N 1
ATOM 695 C CA . ALA A 1 93 ? 11.208 -0.641 -11.477 1.00 61.06 93 ALA A CA 1
ATOM 696 C C . ALA A 1 93 ? 11.269 0.885 -11.646 1.00 61.06 93 ALA A C 1
ATOM 698 O O . ALA A 1 93 ? 12.049 1.557 -10.972 1.00 61.06 93 ALA A O 1
ATOM 699 N N . ASP A 1 94 ? 10.497 1.407 -12.600 1.00 70.00 94 ASP A N 1
ATOM 700 C CA . ASP A 1 94 ? 10.469 2.822 -12.945 1.00 70.00 94 ASP A CA 1
ATOM 701 C C . ASP A 1 94 ? 10.212 3.612 -11.656 1.00 70.00 94 ASP A C 1
ATOM 703 O O . ASP A 1 94 ? 9.285 3.292 -10.900 1.00 70.00 94 ASP A O 1
ATOM 707 N N . GLU A 1 95 ? 11.035 4.627 -11.377 1.00 72.31 95 GLU A N 1
ATOM 708 C CA . GLU A 1 95 ? 10.869 5.498 -10.208 1.00 72.31 95 GLU A CA 1
ATOM 709 C C . GLU A 1 95 ? 9.428 6.029 -10.125 1.00 72.31 95 GLU A C 1
ATOM 711 O O . GLU A 1 95 ? 8.873 6.174 -9.033 1.00 72.31 95 GLU A O 1
ATOM 716 N N . VAL A 1 96 ? 8.779 6.235 -11.277 1.00 76.25 96 VAL A N 1
ATOM 717 C CA . VAL A 1 96 ? 7.369 6.627 -11.381 1.00 76.25 96 VAL A CA 1
ATOM 718 C C . VAL A 1 96 ? 6.433 5.540 -10.848 1.00 76.25 96 VAL A C 1
ATOM 720 O O . VAL A 1 96 ? 5.498 5.841 -10.102 1.00 76.25 96 VAL A O 1
ATOM 723 N N . LEU A 1 97 ? 6.657 4.277 -11.205 1.00 79.50 97 LEU A N 1
ATOM 724 C CA . LEU A 1 97 ? 5.830 3.151 -10.771 1.00 79.50 97 LEU A CA 1
ATOM 725 C C . LEU A 1 97 ? 6.006 2.881 -9.274 1.00 79.50 97 LEU A C 1
ATOM 727 O O . LEU A 1 97 ? 5.019 2.699 -8.555 1.00 79.50 97 LEU A O 1
ATOM 731 N N . GLN A 1 98 ? 7.247 2.935 -8.787 1.00 79.94 98 GLN A N 1
ATOM 732 C CA . GLN A 1 98 ? 7.540 2.794 -7.364 1.00 79.94 98 GLN A CA 1
ATOM 733 C C . GLN A 1 98 ? 6.907 3.933 -6.552 1.00 79.94 98 GLN A C 1
ATOM 735 O O . GLN A 1 98 ? 6.306 3.682 -5.505 1.00 79.94 98 GLN A O 1
ATOM 740 N N . LEU A 1 99 ? 6.959 5.171 -7.058 1.00 82.00 99 LEU A N 1
ATOM 741 C CA . LEU A 1 99 ? 6.304 6.319 -6.434 1.00 82.00 99 LEU A CA 1
ATOM 742 C C . LEU A 1 99 ? 4.778 6.162 -6.400 1.00 82.00 99 LEU A C 1
ATOM 744 O O . LEU A 1 99 ? 4.165 6.434 -5.367 1.00 82.00 99 LEU A O 1
ATOM 748 N N . ARG A 1 100 ? 4.156 5.693 -7.490 1.00 86.88 100 ARG A N 1
ATOM 749 C CA . ARG A 1 100 ? 2.707 5.422 -7.538 1.00 86.88 100 ARG A CA 1
ATOM 750 C C . ARG A 1 100 ? 2.300 4.364 -6.516 1.00 86.88 100 ARG A C 1
ATOM 752 O O . ARG A 1 100 ? 1.326 4.563 -5.792 1.00 86.88 100 ARG A O 1
ATOM 759 N N . LEU A 1 101 ? 3.058 3.273 -6.420 1.00 86.56 101 LEU A N 1
ATOM 760 C CA . LEU A 1 101 ? 2.803 2.211 -5.447 1.00 86.56 101 LEU A CA 1
ATOM 761 C C . LEU A 1 101 ? 2.965 2.710 -4.004 1.00 86.56 101 LEU A C 1
ATOM 763 O O . LEU A 1 101 ? 2.165 2.366 -3.133 1.00 86.56 101 LEU A O 1
ATOM 767 N N . LEU A 1 102 ? 3.948 3.577 -3.759 1.00 85.88 102 LEU A N 1
ATOM 768 C CA . LEU A 1 102 ? 4.163 4.201 -2.456 1.00 85.88 102 LEU A CA 1
ATOM 769 C C . LEU A 1 102 ? 3.019 5.139 -2.058 1.00 85.88 102 LEU A C 1
ATOM 771 O O . LEU A 1 102 ? 2.515 5.040 -0.941 1.00 85.88 102 LEU A O 1
ATOM 775 N N . GLN A 1 103 ? 2.561 5.992 -2.976 1.00 87.19 103 GLN A N 1
ATOM 776 C CA . GLN A 1 103 ? 1.412 6.876 -2.756 1.00 87.19 103 GLN A CA 1
ATOM 777 C C . GLN A 1 103 ? 0.120 6.088 -2.514 1.00 87.19 103 GLN A C 1
ATOM 779 O O . GLN A 1 103 ? -0.669 6.446 -1.637 1.00 87.19 103 GLN A O 1
ATOM 784 N N . TYR A 1 104 ? -0.083 4.995 -3.256 1.00 91.50 104 TYR A N 1
ATOM 785 C CA . TYR A 1 104 ? -1.214 4.094 -3.054 1.00 91.50 104 TYR A CA 1
ATOM 786 C C . TYR A 1 104 ? -1.187 3.488 -1.646 1.00 91.50 104 TYR A C 1
ATOM 788 O O . TYR A 1 104 ? -2.166 3.583 -0.901 1.00 91.50 104 TYR A O 1
ATOM 796 N N . ALA A 1 105 ? -0.049 2.906 -1.254 1.00 89.38 105 ALA A N 1
ATOM 797 C CA . ALA A 1 105 ? 0.123 2.312 0.067 1.00 89.38 105 ALA A CA 1
ATOM 798 C C . ALA A 1 105 ? -0.058 3.355 1.187 1.00 89.38 105 ALA A C 1
ATOM 800 O O . ALA A 1 105 ? -0.667 3.048 2.210 1.00 89.38 105 ALA A O 1
ATOM 801 N N . GLU A 1 106 ? 0.389 4.598 0.974 1.00 87.62 106 GLU A N 1
ATOM 802 C CA . GLU A 1 106 ? 0.173 5.719 1.897 1.00 87.62 106 GLU A CA 1
ATOM 803 C C . GLU A 1 106 ? -1.306 6.017 2.139 1.00 87.62 106 GLU A C 1
ATOM 805 O O . GLU A 1 106 ? -1.737 6.119 3.292 1.00 87.62 106 GLU A O 1
ATOM 810 N N . GLN A 1 107 ? -2.100 6.142 1.077 1.00 89.38 107 GLN A N 1
ATOM 811 C CA . GLN A 1 107 ? -3.532 6.420 1.203 1.00 89.38 107 GLN A CA 1
ATOM 812 C C . GLN A 1 107 ? -4.286 5.253 1.851 1.00 89.38 107 GLN A C 1
ATOM 814 O O . GLN A 1 107 ? -5.119 5.478 2.737 1.00 89.38 107 GLN A O 1
ATOM 819 N N . TYR A 1 108 ? -3.949 4.017 1.475 1.00 90.62 108 TYR A N 1
ATOM 820 C CA . TYR A 1 108 ? -4.518 2.813 2.080 1.00 90.62 108 TYR A CA 1
ATOM 821 C C . TYR A 1 108 ? -4.233 2.769 3.590 1.00 90.62 108 TYR A C 1
ATOM 823 O O . TYR A 1 108 ? -5.156 2.680 4.401 1.00 90.62 108 TYR A O 1
ATOM 831 N N . ASN A 1 109 ? -2.964 2.905 3.990 1.00 87.75 109 ASN A N 1
ATOM 832 C CA . ASN A 1 109 ? -2.555 2.782 5.391 1.00 87.75 109 ASN A CA 1
ATOM 833 C C . ASN A 1 109 ? -3.111 3.918 6.256 1.00 87.75 109 ASN A C 1
ATOM 835 O O . ASN A 1 109 ? -3.534 3.674 7.386 1.00 87.75 109 ASN A O 1
ATOM 839 N N . LYS A 1 110 ? -3.165 5.155 5.737 1.00 85.56 110 LYS A N 1
ATOM 840 C CA . LYS A 1 110 ? -3.816 6.281 6.431 1.00 85.56 110 LYS A CA 1
ATOM 841 C C . LYS A 1 110 ? -5.296 6.015 6.688 1.00 85.56 110 LYS A C 1
ATOM 843 O O . LYS A 1 110 ? -5.777 6.327 7.774 1.00 85.56 110 LYS A O 1
ATOM 848 N N . THR A 1 111 ? -5.995 5.452 5.704 1.00 87.94 111 THR A N 1
ATOM 849 C CA . THR A 1 111 ? -7.416 5.109 5.832 1.00 87.94 111 THR A CA 1
ATOM 850 C C . THR A 1 111 ? -7.610 4.038 6.896 1.00 87.94 111 THR A C 1
ATOM 852 O O . THR A 1 111 ? -8.397 4.235 7.817 1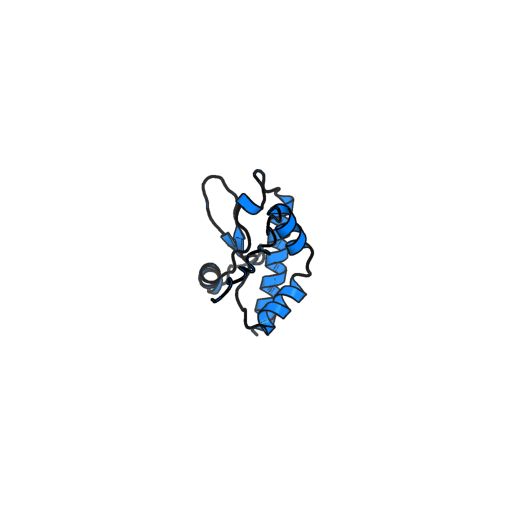.00 87.94 111 THR A O 1
ATOM 855 N N . LEU A 1 112 ? -6.831 2.956 6.831 1.00 86.25 112 LEU A N 1
ATOM 856 C CA . LEU A 1 112 ? -6.888 1.862 7.798 1.00 86.25 112 LEU A CA 1
ATOM 857 C C . LEU A 1 112 ? -6.657 2.355 9.240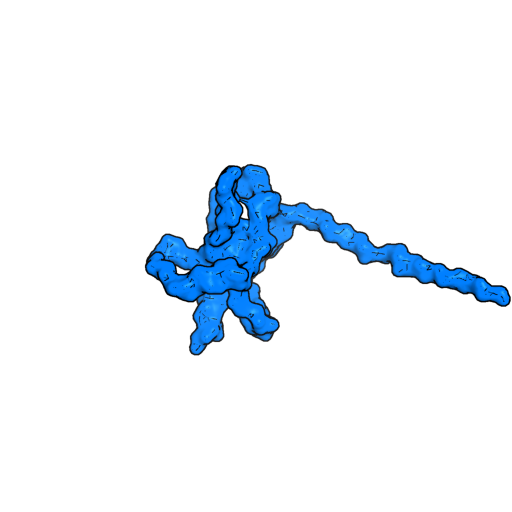 1.00 86.25 112 LEU A C 1
ATOM 859 O O . LEU A 1 112 ? -7.467 2.094 10.122 1.00 86.25 112 LEU A O 1
ATOM 863 N N . LEU A 1 113 ? -5.620 3.173 9.456 1.00 82.25 113 LEU A N 1
ATOM 864 C CA . LEU A 1 113 ? -5.328 3.802 10.754 1.00 82.25 113 LEU A CA 1
ATOM 865 C C . LEU A 1 113 ? -6.423 4.768 11.231 1.00 82.25 113 LEU A C 1
ATOM 867 O O . LEU A 1 113 ? -6.523 5.049 12.425 1.00 82.25 113 LEU A O 1
ATOM 871 N N . GLY A 1 114 ? -7.189 5.351 10.309 1.00 83.00 114 GLY A N 1
ATOM 872 C CA . GLY A 1 114 ? -8.346 6.180 10.630 1.00 83.00 114 GLY A CA 1
ATOM 873 C C . GLY A 1 114 ? -9.540 5.359 11.114 1.00 83.00 114 GLY A C 1
ATOM 874 O O . GLY A 1 114 ? -10.267 5.833 11.979 1.00 83.00 114 GLY A O 1
ATOM 875 N N . LEU A 1 115 ? -9.714 4.145 10.584 1.00 83.75 115 LEU A N 1
ATOM 876 C CA . LEU A 1 115 ? -10.803 3.222 10.929 1.00 83.75 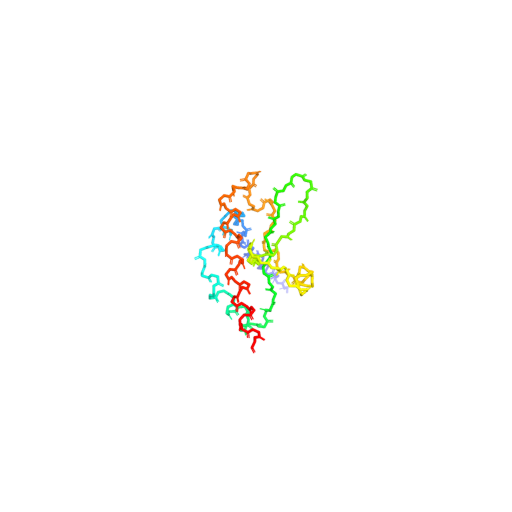115 LEU A CA 1
ATOM 877 C C . LEU A 1 115 ? -10.566 2.470 12.250 1.00 83.75 115 LEU A C 1
ATOM 879 O O . LEU A 1 115 ? -11.520 2.041 12.887 1.00 83.75 115 LEU A O 1
ATOM 883 N N . GLU A 1 116 ? -9.308 2.319 12.671 1.00 79.75 116 GLU A N 1
ATOM 884 C CA . GLU A 1 116 ? -8.928 1.679 13.943 1.00 79.75 116 GLU A CA 1
ATOM 885 C C . GLU A 1 116 ? -9.164 2.555 15.193 1.00 79.75 116 GLU A C 1
ATOM 887 O O . GLU A 1 116 ? -8.999 2.067 16.314 1.00 79.75 116 GLU A O 1
ATOM 892 N N . LYS A 1 117 ? -9.500 3.839 15.020 1.00 71.81 117 LYS A N 1
ATOM 893 C CA . LYS A 1 117 ? -9.718 4.811 16.106 1.00 71.81 117 LYS A CA 1
ATOM 894 C C . LYS A 1 117 ? -11.179 4.898 16.519 1.00 71.81 117 LYS A C 1
ATOM 896 O O . LYS A 1 117 ? -11.401 5.058 17.740 1.00 71.81 117 LYS A O 1
#

Secondary structure (DSSP, 8-state):
------------------HHHHHHHHHTS-HHHHHHHHHHTT--PPBEEEEEETTEEEEEE---SSSPPPTHHHHHHHH-B----GGGG-SS--HHHHHHHHHHHHHHHHHHHHHT-

Foldseek 3Di:
DDDDDDPPPDDPPDPPPQLQNVLVVVLPDQLLVVLVVCVVVVHLQAAWAADDDPPDRDTHQLAPPDDDDDPCRVVSRVRHDHPDGPVSCPPCNDPVSSVSSSPSSHNNNVSSVVVVD

Radius of gyration: 18.97 Å; chains: 1; bounding box: 41×69×34 Å